Protein AF-A0A944DYG9-F1 (afdb_monomer)

Foldseek 3Di:
DVQLVVCLVVVVLLSSLLVLLVLLVVVLVVVPDPDPDSLVSLVVCCVVVLDDPVLSVLCVVLVVSNVPSVDPDPDDQDSVSSVSSVVSSVVSCCSNPPVVVVVVVVVVVVPDPDD

Secondary structure (DSSP, 8-state):
-HHHHHHHHTT-HHHHHHHHHHHHHHHHHHTT---SSHHHHHHHHHHTTSS-HHHHHHHHHTHHHHHHHHS--SSPPPHHHHHHHHHHHHHHHIIIIIIHHHHHHHHHHHHS---

Structure (mmCIF, N/CA/C/O backbone):
data_AF-A0A944DYG9-F1
#
_entry.id   AF-A0A944DYG9-F1
#
loop_
_atom_site.group_PDB
_atom_site.id
_atom_site.type_symbol
_atom_site.label_atom_id
_atom_site.label_alt_id
_atom_site.label_comp_id
_atom_site.label_asym_id
_atom_site.label_entity_id
_atom_site.label_seq_id
_atom_site.pdbx_PDB_ins_code
_atom_site.Cartn_x
_atom_site.Cartn_y
_atom_site.Cartn_z
_atom_site.occupancy
_atom_site.B_iso_or_equiv
_atom_site.auth_seq_id
_atom_site.auth_comp_id
_atom_site.auth_asym_id
_atom_site.auth_atom_id
_atom_site.pdbx_PDB_model_num
ATOM 1 N N . MET A 1 1 ? -7.110 -0.336 -6.522 1.00 90.81 1 MET A N 1
ATOM 2 C CA . MET A 1 1 ? -6.718 -1.753 -6.726 1.00 90.81 1 MET A CA 1
ATOM 3 C C . MET A 1 1 ? -7.072 -2.335 -8.092 1.00 90.81 1 MET A C 1
ATOM 5 O O . MET A 1 1 ? -6.213 -3.012 -8.633 1.00 90.81 1 MET A O 1
ATOM 9 N N . VAL A 1 2 ? -8.262 -2.102 -8.670 1.00 96.50 2 VAL A N 1
ATOM 10 C CA . VAL A 1 2 ? -8.664 -2.731 -9.956 1.00 96.50 2 VAL A CA 1
ATOM 11 C C . VAL A 1 2 ? -7.643 -2.497 -11.075 1.00 96.50 2 VAL A C 1
ATOM 13 O O . VAL A 1 2 ? -7.145 -3.452 -11.660 1.00 96.50 2 VAL A O 1
ATOM 16 N N . GLU A 1 3 ? -7.260 -1.241 -11.311 1.00 96.81 3 GLU A N 1
ATOM 17 C CA . GLU A 1 3 ? -6.258 -0.892 -12.327 1.00 96.81 3 GLU A CA 1
ATOM 18 C C . GLU A 1 3 ? -4.880 -1.503 -12.034 1.00 96.81 3 GLU A C 1
ATOM 20 O O . GLU A 1 3 ? -4.235 -2.015 -12.941 1.00 96.81 3 GLU A O 1
ATOM 25 N N . ALA A 1 4 ? -4.450 -1.528 -10.766 1.00 96.44 4 ALA A N 1
ATOM 26 C CA . ALA A 1 4 ? -3.181 -2.149 -10.384 1.00 96.44 4 ALA A CA 1
ATOM 27 C C . ALA A 1 4 ? -3.147 -3.640 -10.735 1.00 96.44 4 ALA A C 1
ATOM 29 O O . ALA A 1 4 ? -2.144 -4.132 -11.251 1.00 96.44 4 ALA A O 1
ATOM 30 N N . ARG A 1 5 ? -4.259 -4.347 -10.500 1.00 97.88 5 ARG A N 1
ATOM 31 C CA . ARG A 1 5 ? -4.375 -5.763 -10.838 1.00 97.88 5 ARG A CA 1
ATOM 32 C C . ARG A 1 5 ? -4.418 -5.987 -12.346 1.00 97.88 5 ARG A C 1
ATOM 34 O O . ARG A 1 5 ? -3.689 -6.838 -12.835 1.00 97.88 5 ARG A O 1
ATOM 41 N N . ALA A 1 6 ? -5.177 -5.173 -13.076 1.00 98.31 6 ALA A N 1
ATOM 42 C CA . ALA A 1 6 ? -5.222 -5.235 -14.534 1.00 98.31 6 ALA A CA 1
ATOM 43 C C . ALA A 1 6 ? -3.838 -5.006 -15.169 1.00 98.31 6 ALA A C 1
ATOM 45 O O . ALA A 1 6 ? -3.450 -5.741 -16.073 1.00 98.31 6 ALA A O 1
ATOM 46 N N . CYS A 1 7 ? -3.060 -4.036 -14.669 1.00 97.69 7 CYS A N 1
ATOM 47 C CA . CYS A 1 7 ? -1.677 -3.836 -15.103 1.00 97.69 7 CYS A CA 1
ATOM 48 C C . CYS A 1 7 ? -0.813 -5.069 -14.822 1.00 97.69 7 CYS A C 1
ATOM 50 O O . CYS A 1 7 ? -0.064 -5.498 -15.696 1.00 97.69 7 CYS A O 1
ATOM 52 N N . PHE A 1 8 ? -0.922 -5.649 -13.626 1.00 98.00 8 PHE A N 1
ATOM 53 C CA . PHE A 1 8 ? -0.153 -6.834 -13.253 1.00 98.00 8 PHE A CA 1
ATOM 54 C C . PHE A 1 8 ? -0.480 -8.041 -14.139 1.00 98.00 8 PHE A C 1
ATOM 56 O O . PHE A 1 8 ? 0.432 -8.678 -14.660 1.00 98.00 8 PHE A O 1
ATOM 63 N N . ASP A 1 9 ? -1.765 -8.313 -14.366 1.00 98.25 9 ASP A N 1
ATOM 64 C CA . ASP A 1 9 ? -2.228 -9.434 -15.192 1.00 98.25 9 ASP A CA 1
ATOM 65 C C . ASP A 1 9 ? -1.817 -9.264 -16.671 1.00 98.25 9 ASP A C 1
ATOM 67 O O . ASP A 1 9 ? -1.613 -10.246 -17.384 1.00 98.25 9 ASP A O 1
ATOM 71 N N . ALA A 1 10 ? -1.627 -8.019 -17.125 1.00 98.31 10 ALA A N 1
ATOM 72 C CA . ALA A 1 10 ? -1.083 -7.679 -18.441 1.00 98.31 10 ALA A CA 1
ATOM 73 C C . ALA A 1 10 ? 0.462 -7.661 -18.501 1.00 98.31 10 ALA A C 1
ATOM 75 O O . ALA A 1 10 ? 1.028 -7.261 -19.518 1.00 98.31 10 ALA A O 1
ATOM 76 N N . ASN A 1 11 ? 1.156 -8.080 -17.436 1.00 97.62 11 ASN A N 1
ATOM 77 C CA . ASN A 1 11 ? 2.617 -8.028 -17.284 1.00 97.62 11 ASN A CA 1
ATOM 78 C C . ASN A 1 11 ? 3.218 -6.604 -17.325 1.00 97.62 11 ASN A C 1
ATOM 80 O O . ASN A 1 11 ? 4.387 -6.416 -17.659 1.00 97.62 11 ASN A O 1
ATOM 84 N N . LEU A 1 12 ? 2.434 -5.584 -16.968 1.00 95.62 12 LEU A N 1
ATOM 85 C CA . LEU A 1 12 ? 2.849 -4.179 -16.885 1.00 95.62 12 LEU A CA 1
ATOM 86 C C . LEU A 1 12 ? 3.253 -3.830 -15.443 1.00 95.62 12 LEU A C 1
ATOM 88 O O . LEU A 1 12 ? 2.606 -3.023 -14.775 1.00 95.62 12 LEU A O 1
ATOM 92 N N . TYR A 1 13 ? 4.317 -4.457 -14.943 1.00 94.44 13 TYR A N 1
ATOM 93 C CA . TYR A 1 13 ? 4.697 -4.432 -13.521 1.00 94.44 13 TYR A CA 1
ATOM 94 C C . TYR A 1 13 ? 5.021 -3.035 -12.981 1.00 94.44 13 TYR A C 1
ATOM 96 O O . TYR A 1 13 ? 4.544 -2.657 -11.911 1.00 94.44 13 TYR A O 1
ATOM 104 N N . THR A 1 14 ? 5.745 -2.223 -13.753 1.00 92.19 14 THR A N 1
ATOM 105 C CA . THR A 1 14 ? 6.025 -0.824 -13.402 1.00 92.19 14 THR A CA 1
ATOM 106 C C . THR A 1 14 ? 4.730 -0.022 -13.240 1.00 92.19 14 THR A C 1
ATOM 108 O O . THR A 1 14 ? 4.557 0.695 -12.256 1.00 92.19 14 THR A O 1
ATOM 111 N N . ALA A 1 15 ? 3.770 -0.197 -14.156 1.00 93.19 15 ALA A N 1
ATOM 112 C CA . ALA A 1 15 ? 2.465 0.456 -14.063 1.00 93.19 15 ALA A CA 1
ATOM 113 C C . ALA A 1 15 ? 1.647 -0.077 -12.874 1.00 93.19 15 ALA A C 1
ATOM 115 O O . ALA A 1 15 ? 1.017 0.706 -12.163 1.00 93.19 15 ALA A O 1
ATOM 116 N N . ALA A 1 16 ? 1.705 -1.384 -12.599 1.00 94.88 16 ALA A N 1
ATOM 117 C CA . ALA A 1 16 ? 1.054 -1.983 -11.437 1.00 94.88 16 ALA A CA 1
ATOM 118 C C . ALA A 1 16 ? 1.553 -1.356 -10.123 1.00 94.88 16 ALA A C 1
ATOM 120 O O . ALA A 1 16 ? 0.735 -0.963 -9.289 1.00 94.88 16 ALA A O 1
ATOM 121 N N . ALA A 1 17 ? 2.869 -1.166 -9.971 1.00 92.38 17 ALA A N 1
ATOM 122 C CA . ALA A 1 17 ? 3.463 -0.505 -8.806 1.00 92.38 17 ALA A CA 1
ATOM 123 C C . ALA A 1 17 ? 3.009 0.961 -8.658 1.00 92.38 17 ALA A C 1
ATOM 125 O O . ALA A 1 17 ? 2.682 1.405 -7.553 1.00 92.38 17 ALA A O 1
ATOM 126 N N . VAL A 1 18 ? 2.901 1.709 -9.764 1.00 91.94 18 VAL A N 1
ATOM 127 C CA . VAL A 1 18 ? 2.343 3.076 -9.754 1.00 91.94 18 VAL A CA 1
ATOM 128 C C . VAL A 1 18 ? 0.887 3.075 -9.293 1.00 91.94 18 VAL A C 1
ATOM 130 O O . VAL A 1 18 ? 0.493 3.895 -8.460 1.00 91.94 18 VAL A O 1
ATOM 133 N N . MET A 1 19 ? 0.077 2.139 -9.784 1.00 95.19 19 MET A N 1
ATOM 134 C CA . MET A 1 19 ? -1.335 2.054 -9.413 1.00 95.19 19 MET A CA 1
ATOM 135 C C . MET A 1 19 ? -1.550 1.581 -7.969 1.00 95.19 19 MET A C 1
ATOM 137 O O . MET A 1 19 ? -2.503 2.023 -7.314 1.00 95.19 19 MET A O 1
ATOM 141 N N . VAL A 1 20 ? -0.649 0.751 -7.434 1.00 94.75 20 VAL A N 1
ATOM 142 C CA . VAL A 1 20 ? -0.571 0.454 -5.995 1.00 94.75 20 VAL A CA 1
ATOM 143 C C . VAL A 1 20 ? -0.307 1.736 -5.207 1.00 94.75 20 VAL A C 1
ATOM 145 O O . VAL A 1 20 ? -1.079 2.060 -4.304 1.00 94.75 20 VAL A O 1
ATOM 148 N N . ARG A 1 21 ? 0.719 2.511 -5.583 1.00 92.75 21 ARG A N 1
ATOM 149 C CA . ARG A 1 21 ? 1.063 3.779 -4.920 1.00 92.75 21 ARG A CA 1
ATOM 150 C C . ARG A 1 21 ? -0.136 4.730 -4.875 1.00 92.75 21 ARG A C 1
ATOM 152 O O . ARG A 1 21 ? -0.470 5.219 -3.800 1.00 92.75 21 ARG A O 1
ATOM 159 N N . ARG A 1 22 ? -0.837 4.916 -6.001 1.00 93.00 22 ARG A N 1
ATOM 160 C CA . ARG A 1 22 ? -2.051 5.756 -6.072 1.00 93.00 22 ARG A CA 1
ATOM 161 C C . ARG A 1 22 ? -3.186 5.244 -5.188 1.00 93.00 22 ARG A C 1
ATOM 163 O O . ARG A 1 22 ? -3.890 6.039 -4.573 1.00 93.00 22 ARG A O 1
ATOM 170 N N . THR A 1 23 ? -3.362 3.925 -5.116 1.00 95.25 23 THR A N 1
ATOM 171 C CA . THR A 1 23 ? -4.363 3.315 -4.231 1.00 95.25 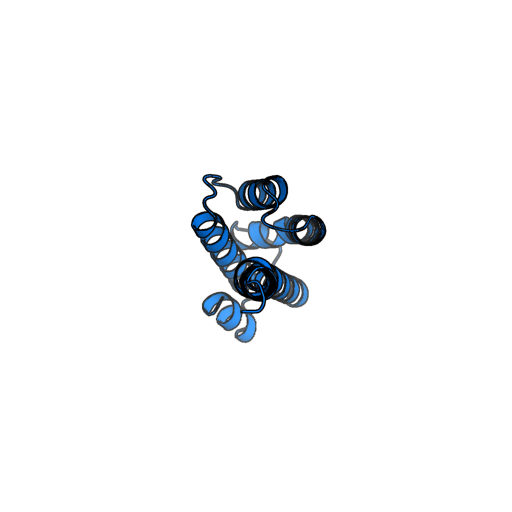23 THR A CA 1
ATOM 172 C C . THR A 1 23 ? -4.062 3.647 -2.767 1.00 95.25 23 THR A C 1
ATOM 174 O O . THR A 1 23 ? -4.961 4.060 -2.038 1.00 95.25 23 THR A O 1
ATOM 177 N N . LEU A 1 24 ? -2.803 3.510 -2.344 1.00 94.56 24 LEU A N 1
ATOM 178 C CA . LEU A 1 24 ? -2.395 3.802 -0.969 1.00 94.56 24 LEU A CA 1
ATOM 179 C C . LEU A 1 24 ? -2.470 5.297 -0.636 1.00 94.56 24 LEU A C 1
ATOM 181 O O . LEU A 1 24 ? -2.839 5.648 0.478 1.00 94.56 24 LEU A O 1
ATOM 185 N N . GLU A 1 25 ? -2.176 6.184 -1.589 1.00 93.88 25 GLU A N 1
ATOM 186 C CA . GLU A 1 25 ? -2.386 7.628 -1.410 1.00 93.88 25 GLU A CA 1
ATOM 187 C C . GLU A 1 25 ? -3.863 7.952 -1.151 1.00 93.88 25 GLU A C 1
ATOM 189 O O . GLU A 1 25 ? -4.166 8.667 -0.197 1.00 93.88 25 GLU A O 1
ATOM 194 N N . GLY A 1 26 ? -4.777 7.380 -1.945 1.00 94.81 26 GLY A N 1
ATOM 195 C CA . GLY A 1 26 ? -6.222 7.535 -1.743 1.00 94.81 26 GLY A CA 1
ATOM 196 C C . GLY A 1 26 ? -6.676 7.031 -0.373 1.00 94.81 26 GLY A C 1
ATOM 197 O O . GLY A 1 26 ? -7.329 7.766 0.362 1.00 94.81 26 GLY A O 1
ATOM 198 N N . MET A 1 27 ? -6.237 5.829 0.013 1.00 96.00 27 MET A N 1
ATOM 199 C CA . MET A 1 27 ? -6.490 5.266 1.343 1.00 96.00 27 MET A CA 1
ATOM 200 C C . MET A 1 27 ? -6.023 6.213 2.454 1.00 96.00 27 MET A C 1
ATOM 202 O O . MET A 1 27 ? -6.774 6.493 3.383 1.00 96.00 27 MET A O 1
ATOM 206 N N . CYS A 1 28 ? -4.798 6.737 2.380 1.00 95.75 28 CYS A N 1
ATOM 207 C CA . CYS A 1 28 ? -4.302 7.624 3.426 1.00 95.75 28 CYS A CA 1
ATOM 208 C C . CYS A 1 28 ? -5.103 8.936 3.507 1.00 95.75 28 CYS A C 1
ATOM 210 O O . CYS A 1 28 ? -5.351 9.419 4.615 1.00 95.75 28 CYS A O 1
ATOM 212 N N . ILE A 1 29 ? -5.525 9.499 2.365 1.00 95.62 29 ILE A N 1
ATOM 213 C CA . ILE A 1 29 ? -6.387 10.694 2.308 1.00 95.62 29 ILE A CA 1
ATOM 214 C C . ILE A 1 29 ? -7.740 10.414 2.969 1.00 95.62 29 ILE A C 1
ATOM 216 O O . ILE A 1 29 ? -8.187 11.211 3.791 1.00 95.62 29 ILE A O 1
ATOM 220 N N . GLU A 1 30 ? -8.366 9.273 2.677 1.00 96.38 30 GLU A N 1
ATOM 221 C CA . GLU A 1 30 ? -9.615 8.851 3.330 1.00 96.38 30 GLU A CA 1
ATOM 222 C C . GLU A 1 30 ? -9.442 8.666 4.843 1.00 96.38 30 GLU A C 1
ATOM 224 O O . GLU A 1 30 ? -10.343 8.969 5.622 1.00 96.38 30 GLU A O 1
ATOM 229 N N . GLN A 1 31 ? -8.254 8.239 5.276 1.00 95.88 31 GLN A N 1
ATOM 230 C CA . GLN A 1 31 ? -7.888 8.162 6.689 1.00 95.88 31 GLN A CA 1
ATOM 231 C C . GLN A 1 31 ? -7.521 9.519 7.318 1.00 95.88 31 GLN A C 1
ATOM 233 O O . GLN A 1 31 ? -7.169 9.562 8.501 1.00 95.88 31 GLN A O 1
ATOM 238 N N . GLY A 1 32 ? -7.645 10.623 6.580 1.00 95.00 32 GLY A N 1
ATOM 239 C CA . GLY A 1 32 ? -7.498 11.987 7.087 1.00 95.00 32 GLY A CA 1
ATOM 240 C C . GLY A 1 32 ? -6.067 12.525 7.100 1.00 95.00 32 GLY A C 1
ATOM 241 O O . GLY A 1 32 ? -5.824 13.546 7.743 1.00 95.00 32 GLY A O 1
ATOM 242 N N . THR A 1 33 ? -5.113 11.878 6.417 1.00 94.81 33 THR A N 1
ATOM 243 C CA . THR A 1 33 ? -3.763 12.449 6.280 1.00 94.81 33 THR A CA 1
ATOM 244 C C . THR A 1 33 ? -3.792 13.726 5.440 1.00 94.81 33 THR A C 1
ATOM 246 O O . THR A 1 33 ? -4.531 13.834 4.461 1.00 94.81 33 THR A O 1
ATOM 249 N N . GLN A 1 34 ? -2.910 14.670 5.763 1.00 91.94 34 GLN A N 1
ATOM 250 C CA . GLN A 1 34 ? -2.628 15.835 4.910 1.00 91.94 34 GLN A CA 1
ATOM 251 C C . GLN A 1 34 ? -1.219 15.785 4.300 1.00 91.94 34 GLN A C 1
ATOM 253 O O . GLN A 1 34 ? -0.757 16.750 3.682 1.00 91.94 34 GLN A O 1
ATOM 258 N N . LYS A 1 35 ? -0.490 14.678 4.488 1.00 93.12 35 LYS A N 1
ATOM 259 C CA . LYS A 1 35 ? 0.876 14.545 3.979 1.00 93.12 35 LYS A CA 1
ATOM 260 C C . LYS A 1 35 ? 0.855 14.303 2.474 1.00 93.12 35 LYS A C 1
ATOM 262 O O . LYS A 1 35 ? 0.148 13.436 1.975 1.00 93.12 35 LYS A O 1
ATOM 267 N N . LYS A 1 36 ? 1.699 15.043 1.751 1.00 87.12 36 LYS A N 1
ATOM 268 C CA . LYS A 1 36 ? 1.846 14.902 0.293 1.00 87.12 36 LYS A CA 1
ATOM 269 C C . LYS A 1 36 ? 2.629 13.653 -0.106 1.00 87.12 36 LYS A C 1
ATOM 271 O O . LYS A 1 36 ? 2.377 13.075 -1.154 1.00 87.12 36 L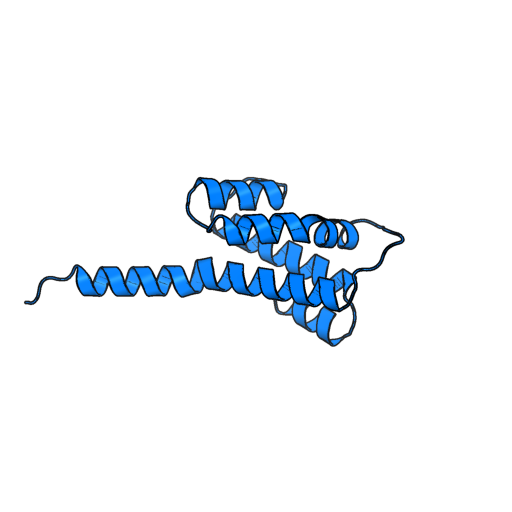YS A O 1
ATOM 276 N N . ALA A 1 37 ? 3.618 13.262 0.696 1.00 90.25 37 ALA A N 1
ATOM 277 C CA . ALA A 1 37 ? 4.427 12.085 0.417 1.00 90.25 37 ALA A CA 1
ATOM 278 C C . ALA A 1 37 ? 3.792 10.850 1.062 1.00 90.25 37 ALA A C 1
ATOM 280 O O . ALA A 1 37 ? 3.625 10.824 2.281 1.00 90.25 37 ALA A O 1
ATOM 281 N N . LEU A 1 38 ? 3.534 9.803 0.268 1.00 91.06 38 LEU A N 1
ATOM 282 C CA . LEU A 1 38 ? 2.922 8.556 0.746 1.00 91.06 38 LEU A CA 1
ATOM 283 C C . LEU A 1 38 ? 3.617 7.989 1.994 1.00 91.06 38 LEU A C 1
ATOM 285 O O . LEU A 1 38 ? 2.961 7.583 2.944 1.00 91.06 38 LEU A O 1
ATOM 289 N N . PHE A 1 39 ? 4.948 8.014 2.027 1.00 91.75 39 PHE A N 1
ATOM 290 C CA . PHE A 1 39 ? 5.699 7.548 3.192 1.00 91.75 39 PHE A CA 1
ATOM 291 C C . PHE A 1 39 ? 5.374 8.331 4.470 1.00 91.75 39 PHE A C 1
ATOM 293 O O . PHE A 1 39 ? 5.185 7.734 5.523 1.00 91.75 39 PHE A O 1
ATOM 300 N N . GLN A 1 40 ? 5.295 9.662 4.379 1.00 94.44 40 GLN A N 1
ATOM 301 C CA . GLN A 1 40 ? 4.954 10.507 5.525 1.00 94.44 40 GLN A CA 1
ATOM 302 C C . GLN A 1 40 ? 3.502 10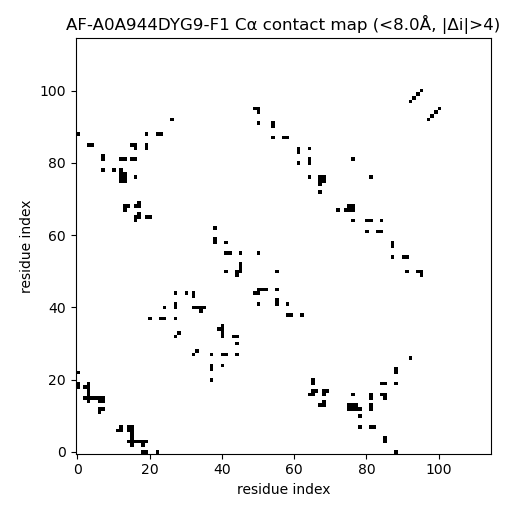.284 5.957 1.00 94.44 40 GLN A C 1
ATOM 304 O O . GLN A 1 40 ? 3.219 10.293 7.149 1.00 94.44 40 GLN A O 1
ATOM 309 N N . ALA A 1 41 ? 2.602 10.061 4.998 1.00 95.44 41 ALA A N 1
ATOM 310 C CA . ALA A 1 41 ? 1.214 9.708 5.267 1.00 95.44 41 ALA A CA 1
ATOM 311 C C . ALA A 1 41 ? 1.103 8.375 6.024 1.00 95.44 41 ALA A C 1
ATOM 313 O O . ALA A 1 41 ? 0.465 8.316 7.068 1.00 95.44 41 ALA A O 1
ATOM 314 N N . LEU A 1 42 ? 1.779 7.320 5.559 1.00 95.62 42 LEU A N 1
ATOM 315 C CA . LEU A 1 42 ? 1.795 6.019 6.240 1.00 95.62 42 LEU A CA 1
ATOM 316 C C . LEU A 1 42 ? 2.442 6.103 7.629 1.00 95.62 42 LEU A C 1
ATOM 318 O O . LEU A 1 42 ? 1.966 5.470 8.567 1.00 95.62 42 LEU A O 1
ATOM 322 N N . GLN A 1 43 ? 3.492 6.915 7.776 1.00 95.75 43 GLN A N 1
ATOM 323 C CA . GLN A 1 43 ? 4.098 7.207 9.074 1.00 95.75 43 GLN A CA 1
ATOM 324 C C . GLN A 1 43 ? 3.088 7.858 10.023 1.00 95.75 43 GLN A C 1
ATOM 326 O O . GLN A 1 43 ? 2.953 7.397 11.148 1.00 95.75 43 GLN A O 1
ATOM 331 N N . GLU A 1 44 ? 2.342 8.865 9.567 1.00 96.69 44 GLU A N 1
ATOM 332 C CA . GLU A 1 44 ? 1.303 9.519 10.369 1.00 96.69 44 GLU A CA 1
ATOM 333 C C . GLU A 1 44 ? 0.181 8.548 10.762 1.00 96.69 44 GLU A C 1
ATOM 335 O O . GLU A 1 44 ? -0.276 8.572 11.901 1.00 96.69 44 GLU A O 1
ATOM 340 N N . LEU A 1 45 ? -0.238 7.648 9.864 1.00 96.50 45 LEU A N 1
ATOM 341 C CA . LEU A 1 45 ? -1.209 6.607 10.215 1.00 96.50 45 LEU A CA 1
ATOM 342 C C . LEU A 1 45 ? -0.677 5.679 11.313 1.00 96.50 45 LEU A C 1
ATOM 344 O O . LEU A 1 45 ? -1.416 5.354 12.238 1.00 96.50 45 LEU A O 1
ATOM 348 N N . ARG A 1 46 ? 0.594 5.278 11.240 1.00 96.62 46 ARG A N 1
ATOM 349 C CA . ARG A 1 46 ? 1.242 4.427 12.248 1.00 96.62 46 ARG A CA 1
ATOM 350 C C . ARG A 1 46 ? 1.396 5.154 13.582 1.00 96.62 46 ARG A C 1
ATOM 352 O O . ARG A 1 46 ? 1.060 4.595 14.619 1.00 96.62 46 ARG A O 1
ATOM 359 N N . ASP A 1 47 ? 1.839 6.408 13.557 1.00 96.50 47 ASP A N 1
ATOM 360 C CA . ASP A 1 47 ? 2.007 7.245 14.753 1.00 96.50 47 ASP A CA 1
ATOM 361 C C . ASP A 1 47 ? 0.657 7.501 15.457 1.00 96.50 47 ASP A C 1
ATOM 363 O O . ASP A 1 47 ? 0.596 7.563 16.683 1.00 96.50 47 ASP A O 1
ATOM 367 N N . ASN A 1 48 ? -0.438 7.563 14.692 1.00 95.12 48 ASN A N 1
ATOM 368 C CA . ASN A 1 48 ? -1.807 7.682 15.204 1.00 95.12 48 ASN A CA 1
ATOM 369 C C . ASN A 1 48 ? -2.466 6.329 15.548 1.00 95.12 48 ASN A C 1
ATOM 371 O O . ASN A 1 48 ? -3.665 6.292 15.823 1.00 95.12 48 ASN A O 1
ATOM 375 N N . GLY A 1 49 ? -1.728 5.215 15.489 1.00 93.69 49 GLY A N 1
ATOM 376 C CA . GLY A 1 49 ? -2.237 3.877 15.809 1.00 93.69 49 GLY A CA 1
ATOM 377 C C . GLY A 1 49 ? -3.252 3.310 14.809 1.00 93.69 49 GLY A C 1
ATOM 378 O O . GLY A 1 49 ? -3.944 2.346 15.120 1.00 93.69 49 GLY A O 1
ATOM 379 N N . LYS A 1 50 ? -3.364 3.891 13.607 1.00 94.75 50 LYS A N 1
ATOM 380 C CA . LYS A 1 50 ? -4.275 3.422 12.548 1.00 94.75 50 LYS A CA 1
ATOM 381 C C . LYS A 1 50 ? -3.723 2.249 11.740 1.00 94.75 50 LYS A C 1
ATOM 383 O O . LYS A 1 50 ? -4.498 1.550 11.095 1.00 94.75 50 LYS A O 1
ATOM 388 N N . ILE A 1 51 ? -2.406 2.045 11.742 1.00 95.38 51 ILE A N 1
ATOM 389 C CA . ILE A 1 51 ? -1.750 0.860 11.172 1.00 95.38 51 ILE A 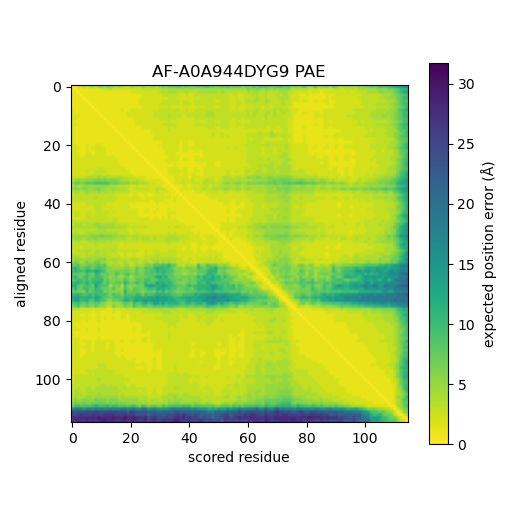CA 1
ATOM 390 C C . ILE A 1 51 ? -0.644 0.366 12.104 1.00 95.38 51 ILE A C 1
ATOM 392 O O . ILE A 1 51 ? -0.042 1.146 12.840 1.00 95.38 51 ILE A O 1
ATOM 396 N N . GLU A 1 52 ? -0.346 -0.928 12.026 1.00 92.81 52 GLU A N 1
ATOM 397 C CA . GLU A 1 52 ? 0.690 -1.572 12.837 1.00 92.81 52 GLU A CA 1
ATOM 398 C C . GLU A 1 52 ? 2.112 -1.304 12.329 1.00 92.81 52 GLU A C 1
ATOM 400 O O . GLU A 1 52 ? 2.351 -1.156 11.126 1.00 92.81 52 GLU A O 1
ATOM 405 N N . GLY A 1 53 ? 3.086 -1.353 13.245 1.00 93.44 53 GLY A N 1
ATOM 406 C CA . GLY A 1 53 ? 4.504 -1.133 12.933 1.00 93.44 53 GLY A CA 1
ATOM 407 C C . GLY A 1 53 ? 5.026 -2.038 11.813 1.00 93.44 53 GLY A C 1
ATOM 408 O O . GLY A 1 53 ? 5.639 -1.554 10.870 1.00 93.44 53 GLY A O 1
ATOM 409 N N . ARG A 1 54 ? 4.673 -3.330 11.829 1.00 93.31 54 ARG A N 1
ATOM 410 C CA . ARG A 1 54 ? 5.110 -4.284 10.795 1.00 93.31 54 ARG A CA 1
ATOM 411 C C . ARG A 1 54 ? 4.568 -3.958 9.397 1.00 93.31 54 ARG A C 1
ATOM 413 O O . ARG A 1 54 ? 5.264 -4.185 8.412 1.00 93.31 54 ARG A O 1
ATOM 420 N N . LEU A 1 55 ? 3.342 -3.433 9.301 1.00 94.44 55 LEU A N 1
ATOM 421 C CA . LEU A 1 55 ? 2.771 -2.994 8.020 1.00 94.44 55 LEU A CA 1
ATOM 422 C C . LEU A 1 55 ? 3.496 -1.749 7.502 1.00 94.44 55 LEU A C 1
ATOM 424 O O . LEU A 1 55 ? 3.761 -1.641 6.306 1.00 94.44 55 LEU A O 1
ATOM 428 N N . PHE A 1 56 ? 3.858 -0.832 8.402 1.00 95.00 56 PHE A N 1
ATOM 429 C CA . PHE A 1 56 ? 4.667 0.329 8.050 1.00 95.00 56 PHE A CA 1
ATOM 430 C C . PHE A 1 56 ? 6.079 -0.059 7.587 1.00 95.00 56 PHE A C 1
ATOM 432 O O . PHE A 1 56 ? 6.535 0.447 6.563 1.00 95.00 56 PHE A O 1
ATOM 439 N N . ASP A 1 57 ? 6.752 -0.968 8.294 1.00 92.88 57 ASP A N 1
ATOM 440 C CA . ASP A 1 57 ? 8.103 -1.422 7.941 1.00 92.88 57 ASP A CA 1
ATOM 441 C C . ASP A 1 57 ? 8.118 -2.078 6.554 1.00 92.88 57 ASP A C 1
ATOM 443 O O . ASP A 1 57 ? 8.982 -1.787 5.724 1.00 92.88 57 ASP A O 1
ATOM 447 N N . TRP A 1 58 ? 7.104 -2.897 6.252 1.00 91.44 58 TRP A N 1
ATOM 448 C CA . TRP A 1 58 ? 6.937 -3.478 4.920 1.00 91.44 58 TRP A CA 1
ATOM 449 C C . TRP A 1 58 ? 6.706 -2.400 3.849 1.00 91.44 58 TRP A C 1
ATOM 451 O O . TRP A 1 58 ? 7.335 -2.425 2.790 1.00 91.44 58 TRP A O 1
ATOM 461 N N . ALA A 1 59 ? 5.882 -1.388 4.136 1.00 90.94 59 ALA A N 1
ATOM 462 C CA . ALA A 1 59 ? 5.683 -0.267 3.222 1.00 90.94 59 ALA A CA 1
ATOM 463 C C . ALA A 1 59 ? 6.943 0.581 3.000 1.00 90.94 59 ALA A C 1
ATOM 465 O O . ALA A 1 59 ? 7.148 1.109 1.905 1.00 90.94 59 ALA A O 1
ATOM 466 N N . GLN A 1 60 ? 7.810 0.697 4.008 1.00 87.00 60 GLN A N 1
ATOM 467 C CA . GLN A 1 60 ? 9.107 1.345 3.860 1.00 87.00 60 GLN A CA 1
ATOM 468 C C . GLN A 1 60 ? 10.022 0.548 2.924 1.00 87.00 60 GLN A C 1
ATOM 470 O O . GLN A 1 60 ? 10.633 1.150 2.039 1.00 87.00 60 GLN A O 1
ATOM 475 N N . ALA A 1 61 ? 10.072 -0.779 3.072 1.00 82.62 61 ALA A N 1
ATOM 476 C CA . ALA A 1 61 ? 10.882 -1.653 2.224 1.00 82.62 61 ALA A CA 1
ATOM 477 C C . ALA A 1 61 ? 10.478 -1.569 0.739 1.00 82.62 61 ALA A C 1
ATOM 479 O O . ALA A 1 61 ? 11.340 -1.536 -0.134 1.00 82.62 61 ALA A O 1
ATOM 480 N N . LEU A 1 62 ? 9.179 -1.432 0.449 1.00 77.25 62 LEU A N 1
ATOM 481 C CA . LEU A 1 62 ? 8.656 -1.351 -0.923 1.00 77.25 62 LEU A CA 1
ATOM 482 C C . LEU A 1 62 ? 8.561 0.084 -1.480 1.00 77.25 62 LEU A C 1
ATOM 484 O O . LEU A 1 62 ? 8.133 0.288 -2.619 1.00 77.25 62 LEU A O 1
ATOM 488 N N . ARG A 1 63 ? 8.986 1.107 -0.721 1.00 76.12 63 ARG A N 1
ATOM 489 C CA . ARG A 1 63 ? 8.929 2.516 -1.156 1.00 76.12 63 ARG A CA 1
ATOM 490 C C . ARG A 1 63 ? 9.711 2.761 -2.448 1.00 76.12 63 ARG A C 1
ATOM 492 O O . ARG A 1 63 ? 9.297 3.581 -3.270 1.00 76.12 63 ARG A O 1
ATOM 499 N N . VAL A 1 64 ? 10.851 2.090 -2.592 1.00 72.75 64 VAL A N 1
ATOM 500 C CA . VAL A 1 64 ? 11.747 2.249 -3.743 1.00 72.75 64 VAL A CA 1
ATOM 501 C C . VAL A 1 64 ? 11.028 1.857 -5.034 1.00 72.75 64 VAL A C 1
ATOM 503 O O . VAL A 1 64 ? 11.087 2.618 -5.993 1.00 72.75 64 VAL A O 1
ATOM 506 N N . LEU A 1 65 ? 10.225 0.791 -5.005 1.00 73.56 65 LEU A N 1
ATOM 507 C CA . LEU A 1 65 ? 9.461 0.295 -6.155 1.00 73.56 65 LEU A CA 1
ATOM 508 C C . LEU A 1 65 ? 8.416 1.303 -6.642 1.00 73.56 65 LEU A C 1
ATOM 510 O O . LEU A 1 65 ? 8.298 1.585 -7.833 1.00 73.56 65 LEU A O 1
ATOM 514 N N . GLY A 1 66 ? 7.666 1.898 -5.708 1.00 68.44 66 GLY A N 1
ATOM 515 C CA . GLY A 1 66 ? 6.671 2.918 -6.042 1.00 68.44 66 GLY A CA 1
ATOM 516 C C . GLY A 1 66 ? 7.300 4.189 -6.624 1.00 68.44 66 GLY A C 1
ATOM 517 O O . GLY A 1 66 ? 6.699 4.841 -7.476 1.00 68.44 66 GLY A O 1
ATOM 518 N N . ASN A 1 67 ? 8.512 4.536 -6.184 1.00 71.94 67 ASN A N 1
ATOM 519 C CA . ASN A 1 67 ? 9.266 5.669 -6.716 1.00 71.94 67 ASN A CA 1
ATOM 520 C C . ASN A 1 67 ? 9.894 5.359 -8.086 1.00 71.94 67 ASN A C 1
ATOM 522 O O . ASN A 1 67 ? 9.808 6.204 -8.974 1.00 71.94 67 ASN A O 1
ATOM 526 N N . GLN A 1 68 ? 10.470 4.165 -8.264 1.00 69.19 68 GLN A N 1
ATOM 527 C CA . GLN A 1 68 ? 10.998 3.669 -9.543 1.00 69.19 68 GLN A CA 1
ATOM 528 C C . GLN A 1 68 ? 9.907 3.599 -10.613 1.00 69.19 68 GLN A C 1
ATOM 530 O O . GLN A 1 68 ? 10.169 3.892 -11.770 1.00 69.19 68 GLN A O 1
ATOM 535 N N . GLY A 1 69 ? 8.671 3.253 -10.240 1.00 66.25 69 GLY A N 1
ATOM 536 C CA . GLY A 1 69 ? 7.561 3.248 -11.188 1.00 66.25 69 GLY A CA 1
ATOM 537 C C . GLY A 1 69 ? 7.068 4.639 -11.591 1.00 66.25 69 GLY A C 1
ATOM 538 O O . GLY A 1 69 ? 6.628 4.833 -12.722 1.00 66.25 69 GLY A O 1
ATOM 539 N N . ALA A 1 70 ? 7.107 5.608 -10.672 1.00 73.44 70 ALA A N 1
ATOM 540 C CA . ALA A 1 70 ? 6.540 6.942 -10.884 1.00 73.44 70 ALA A CA 1
ATOM 541 C C . ALA A 1 70 ? 7.509 7.932 -11.554 1.00 73.44 70 ALA A C 1
ATOM 543 O O . ALA A 1 70 ? 7.071 8.933 -12.122 1.00 73.44 70 ALA A O 1
ATOM 544 N N . HIS A 1 71 ? 8.811 7.669 -11.480 1.00 76.19 71 HIS A N 1
ATOM 545 C CA . HIS A 1 71 ? 9.849 8.452 -12.138 1.00 76.19 71 HIS A CA 1
ATOM 546 C C . HIS A 1 71 ? 10.495 7.628 -13.247 1.00 76.19 71 HIS A C 1
ATOM 548 O O . HIS A 1 71 ? 10.624 6.417 -13.126 1.00 76.19 71 HIS A O 1
ATOM 554 N N . PHE A 1 72 ? 10.918 8.280 -14.330 1.00 73.62 72 PHE A N 1
ATOM 555 C CA . PHE A 1 72 ? 11.682 7.592 -15.366 1.00 73.62 72 PHE A CA 1
ATOM 556 C C . PHE A 1 72 ? 12.974 7.020 -14.760 1.00 73.62 72 PHE A C 1
ATOM 558 O O . PHE A 1 72 ? 13.752 7.751 -14.146 1.00 73.62 72 PHE A O 1
ATOM 565 N N . SER A 1 73 ? 13.161 5.716 -14.923 1.00 70.81 73 SER A N 1
ATOM 566 C CA . SER A 1 73 ? 14.251 4.908 -14.381 1.00 70.81 73 SER A CA 1
ATOM 567 C C . SER A 1 73 ? 14.664 3.901 -15.453 1.00 70.81 73 SER A C 1
ATOM 569 O O . SER A 1 73 ? 13.805 3.403 -16.181 1.00 70.81 73 SER A O 1
ATOM 571 N N . GLU A 1 74 ? 15.960 3.598 -15.559 1.00 72.50 74 GLU A N 1
ATOM 572 C CA . GLU A 1 74 ? 16.441 2.504 -16.420 1.00 72.50 74 GLU A CA 1
ATOM 573 C C . GLU A 1 74 ? 16.067 1.125 -15.847 1.00 72.50 74 GLU A C 1
ATOM 575 O O . GLU A 1 74 ? 15.914 0.159 -16.592 1.00 72.50 74 GLU A O 1
ATOM 580 N N . GLU A 1 75 ? 15.864 1.039 -14.528 1.00 77.38 75 GLU A N 1
ATOM 581 C CA . GLU A 1 75 ? 15.423 -0.174 -13.841 1.00 77.38 75 GLU A CA 1
ATOM 582 C C . GLU A 1 75 ? 13.898 -0.314 -13.903 1.00 77.38 75 GLU A C 1
ATOM 584 O O . GLU A 1 75 ? 13.158 0.570 -13.457 1.00 77.38 75 GLU A O 1
ATOM 589 N N . SER A 1 76 ? 13.432 -1.446 -14.434 1.00 81.81 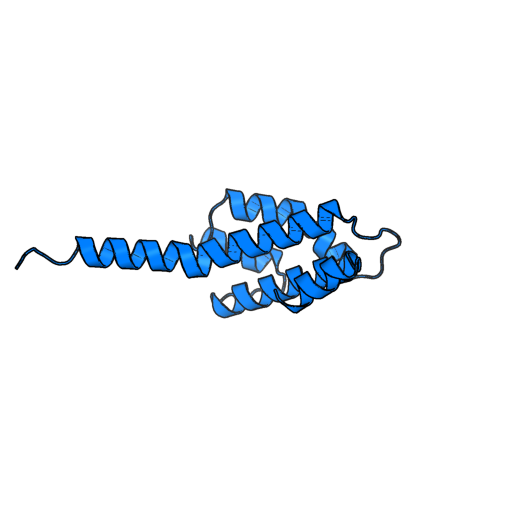76 SER A N 1
ATOM 590 C CA . SER A 1 76 ? 12.024 -1.846 -14.440 1.00 81.81 76 SER A CA 1
ATOM 591 C C . SER A 1 76 ? 11.647 -2.596 -13.165 1.00 81.81 76 SER A C 1
ATOM 593 O O . SER A 1 76 ? 12.445 -3.377 -12.651 1.00 81.81 76 SER A O 1
ATOM 595 N N . VAL A 1 77 ? 10.400 -2.455 -12.717 1.00 90.19 77 VAL A N 1
ATOM 596 C CA . VAL A 1 77 ? 9.870 -3.249 -11.598 1.00 90.19 77 VAL A CA 1
ATOM 597 C C . VAL A 1 77 ? 9.735 -4.715 -12.027 1.00 90.19 77 VAL A C 1
ATOM 599 O O . VAL A 1 77 ? 9.157 -4.996 -13.081 1.00 90.19 77 VAL A O 1
ATOM 602 N N . SER A 1 78 ? 10.261 -5.644 -11.223 1.00 93.31 78 SER A N 1
ATOM 603 C CA . SER A 1 78 ? 10.131 -7.083 -11.478 1.00 93.31 78 SER A CA 1
ATOM 604 C C . SER A 1 78 ? 8.700 -7.581 -11.232 1.00 93.31 78 SER A C 1
ATOM 606 O O . SER A 1 78 ? 7.865 -6.898 -10.630 1.00 93.31 78 SER A O 1
ATOM 608 N N . ARG A 1 79 ? 8.393 -8.798 -11.692 1.00 95.88 79 ARG A N 1
ATOM 609 C CA . ARG A 1 79 ? 7.096 -9.427 -11.414 1.00 95.88 79 ARG A CA 1
ATOM 610 C C . ARG A 1 79 ? 6.907 -9.644 -9.912 1.00 95.88 79 ARG A C 1
ATOM 612 O O . ARG A 1 79 ? 5.817 -9.414 -9.396 1.00 95.88 79 ARG A O 1
ATOM 619 N N . GLU A 1 80 ? 7.953 -10.105 -9.239 1.00 95.69 80 GLU A N 1
ATOM 620 C CA . GLU A 1 80 ? 7.983 -10.402 -7.808 1.00 95.69 80 GLU A CA 1
ATOM 621 C C . GLU A 1 80 ? 7.738 -9.128 -6.995 1.00 95.69 80 GLU A C 1
ATOM 623 O O . GLU A 1 80 ? 6.809 -9.083 -6.192 1.00 95.69 80 GLU A O 1
ATOM 628 N N . ASP A 1 81 ? 8.458 -8.054 -7.314 1.00 93.25 81 ASP A N 1
ATOM 629 C CA . ASP A 1 81 ? 8.296 -6.749 -6.671 1.00 93.25 81 ASP A CA 1
ATOM 630 C C . ASP A 1 81 ? 6.879 -6.182 -6.845 1.00 93.25 81 ASP A C 1
ATOM 632 O O . ASP A 1 81 ? 6.282 -5.638 -5.911 1.00 93.25 81 ASP A O 1
ATOM 636 N N . ALA A 1 82 ? 6.296 -6.318 -8.042 1.00 94.12 82 ALA A N 1
ATOM 637 C CA . ALA A 1 82 ? 4.925 -5.879 -8.283 1.00 94.12 82 ALA A CA 1
ATOM 638 C C . ALA A 1 82 ? 3.894 -6.736 -7.526 1.00 94.12 82 ALA A C 1
ATOM 640 O O . ALA A 1 82 ? 2.878 -6.207 -7.065 1.00 94.12 82 ALA A O 1
ATOM 641 N N . ALA A 1 83 ? 4.146 -8.038 -7.367 1.00 96.69 83 ALA A N 1
ATOM 642 C CA . ALA A 1 83 ? 3.296 -8.926 -6.578 1.00 96.69 83 ALA A CA 1
ATOM 643 C C . ALA A 1 83 ? 3.367 -8.588 -5.079 1.00 96.69 83 ALA A C 1
ATOM 645 O O . ALA A 1 83 ? 2.330 -8.547 -4.407 1.00 96.69 83 ALA A O 1
ATOM 646 N N . ASP A 1 84 ? 4.558 -8.273 -4.573 1.00 95.31 84 ASP A N 1
ATOM 647 C CA . ASP A 1 84 ? 4.765 -7.830 -3.194 1.00 95.31 84 ASP A CA 1
ATOM 648 C C . ASP A 1 84 ? 4.066 -6.491 -2.930 1.00 95.31 84 ASP A C 1
ATOM 650 O O . ASP A 1 84 ? 3.382 -6.335 -1.915 1.00 95.31 84 ASP A O 1
ATOM 654 N N . ALA A 1 85 ? 4.136 -5.548 -3.876 1.00 94.25 85 ALA A N 1
ATOM 655 C CA . ALA A 1 85 ? 3.421 -4.275 -3.793 1.00 94.25 85 ALA A CA 1
ATOM 656 C C . ALA A 1 85 ? 1.893 -4.458 -3.747 1.00 94.25 85 ALA A C 1
ATOM 658 O O . ALA A 1 85 ? 1.216 -3.824 -2.932 1.00 94.25 85 ALA A O 1
ATOM 659 N N . LEU A 1 86 ? 1.334 -5.342 -4.584 1.00 96.75 86 LEU A N 1
ATOM 660 C CA . LEU A 1 86 ? -0.093 -5.681 -4.541 1.00 96.75 86 LEU A CA 1
ATOM 661 C C . LEU A 1 86 ? -0.487 -6.299 -3.195 1.00 96.75 86 LEU A C 1
ATOM 663 O O . LEU A 1 86 ? -1.510 -5.914 -2.627 1.00 96.75 86 LEU A O 1
ATOM 667 N N . SER A 1 87 ? 0.333 -7.217 -2.683 1.00 97.19 87 SER A N 1
ATOM 668 C CA . SER A 1 87 ? 0.089 -7.913 -1.416 1.00 97.19 87 SER A CA 1
ATOM 669 C C . SER A 1 87 ? 0.116 -6.952 -0.228 1.00 97.19 87 SER A C 1
ATOM 671 O O . SER A 1 87 ? -0.760 -7.008 0.636 1.00 97.19 87 SER A O 1
ATOM 673 N N . LEU A 1 88 ? 1.067 -6.012 -0.209 1.00 95.06 88 LEU A N 1
ATOM 674 C CA . LEU A 1 88 ? 1.110 -4.946 0.790 1.00 95.06 88 LEU A CA 1
ATOM 675 C C . LEU A 1 88 ? -0.151 -4.077 0.728 1.00 95.06 88 LEU A C 1
ATOM 677 O O . LEU A 1 88 ? -0.734 -3.756 1.766 1.00 95.06 88 LEU A O 1
ATOM 681 N N . ALA A 1 89 ? -0.571 -3.682 -0.476 1.00 96.00 89 ALA A N 1
ATOM 682 C CA . ALA A 1 89 ? -1.754 -2.847 -0.641 1.00 96.00 89 ALA A CA 1
ATOM 683 C C . ALA A 1 89 ? -3.017 -3.548 -0.138 1.00 96.00 89 ALA A C 1
ATOM 685 O O . ALA A 1 89 ? -3.803 -2.952 0.594 1.00 96.00 89 ALA A O 1
ATOM 686 N N . GLU A 1 90 ? -3.183 -4.825 -0.470 1.00 97.62 90 GLU A N 1
ATOM 687 C CA . GLU A 1 90 ? -4.277 -5.642 0.042 1.00 97.62 90 GLU A CA 1
ATOM 688 C C . GLU A 1 90 ? -4.227 -5.782 1.570 1.00 97.62 90 GLU A C 1
ATOM 690 O O . GLU A 1 90 ? -5.253 -5.618 2.230 1.00 97.62 90 GLU A O 1
ATOM 695 N N . ALA A 1 91 ? -3.048 -6.014 2.153 1.00 96.94 91 ALA A N 1
ATOM 696 C CA . ALA A 1 91 ? -2.887 -6.110 3.602 1.00 96.94 91 ALA A CA 1
ATOM 697 C C . ALA A 1 91 ? -3.277 -4.807 4.320 1.00 96.94 91 ALA A C 1
ATOM 699 O O . ALA A 1 91 ? -4.013 -4.852 5.306 1.00 96.94 91 ALA A O 1
ATOM 700 N N . LEU A 1 92 ? -2.836 -3.650 3.813 1.00 96.62 92 LEU A N 1
ATOM 701 C CA . LEU A 1 92 ? -3.174 -2.336 4.374 1.00 96.62 92 LEU A CA 1
ATOM 702 C C . LEU A 1 92 ? -4.673 -2.032 4.266 1.00 96.62 92 LEU A C 1
ATOM 704 O O . LEU A 1 92 ? -5.282 -1.614 5.250 1.00 96.62 92 LEU A O 1
ATOM 708 N N . LEU A 1 93 ? -5.280 -2.287 3.102 1.00 97.00 93 LEU A N 1
ATOM 709 C CA . LEU A 1 93 ? -6.715 -2.084 2.892 1.00 97.00 93 LEU A CA 1
ATOM 710 C C . LEU A 1 93 ? -7.551 -3.015 3.780 1.00 97.00 93 LEU A C 1
ATOM 712 O O . LEU A 1 93 ? -8.504 -2.567 4.417 1.00 97.00 93 LEU A O 1
ATOM 716 N N . ASN A 1 94 ? -7.182 -4.295 3.873 1.00 97.56 94 ASN A N 1
ATOM 717 C CA . ASN A 1 94 ? -7.856 -5.243 4.757 1.00 97.56 94 ASN A CA 1
ATOM 718 C C . ASN A 1 94 ? -7.722 -4.830 6.221 1.00 97.56 94 ASN A C 1
ATOM 720 O O . ASN A 1 94 ? -8.709 -4.877 6.950 1.00 97.56 94 ASN A O 1
ATOM 724 N N . TYR A 1 95 ? -6.537 -4.393 6.648 1.00 96.62 95 TYR A N 1
ATOM 725 C CA . TYR A 1 95 ? -6.337 -3.919 8.011 1.00 96.62 95 TYR A CA 1
ATOM 726 C C . TYR A 1 95 ? -7.265 -2.743 8.326 1.00 96.62 95 TYR A C 1
ATOM 728 O O . TYR A 1 95 ? -8.092 -2.837 9.231 1.00 96.62 95 TYR A O 1
ATOM 736 N N . ILE A 1 96 ? -7.186 -1.682 7.520 1.00 96.31 96 ILE A N 1
ATOM 737 C CA . ILE A 1 96 ? -7.902 -0.429 7.761 1.00 96.31 96 ILE A CA 1
ATOM 738 C C . ILE A 1 96 ? -9.419 -0.599 7.658 1.00 96.31 96 ILE A C 1
ATOM 740 O O . ILE A 1 96 ? -10.126 -0.135 8.548 1.00 96.31 96 ILE A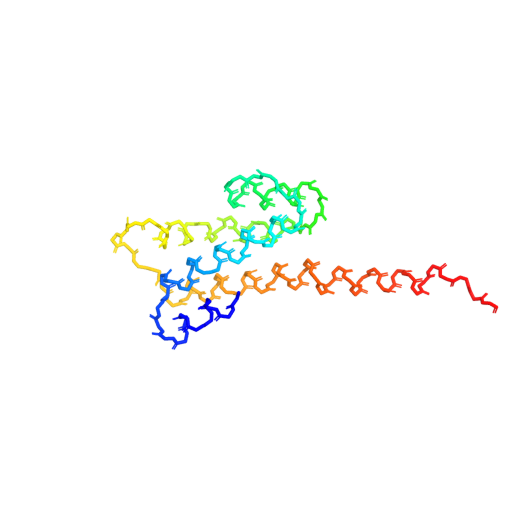 O 1
ATOM 744 N N . TYR A 1 97 ? -9.928 -1.254 6.611 1.00 96.94 97 TYR A N 1
ATOM 745 C CA . TYR A 1 97 ? -11.369 -1.265 6.332 1.00 96.94 97 TYR A CA 1
ATOM 746 C C . TYR A 1 97 ? -12.086 -2.526 6.809 1.00 96.94 97 TYR A C 1
ATOM 748 O O . TYR A 1 97 ? -13.262 -2.462 7.158 1.00 96.94 97 TYR A O 1
ATOM 756 N N . VAL A 1 98 ? -11.417 -3.682 6.821 1.00 97.38 98 VAL A N 1
ATOM 757 C CA . VAL A 1 98 ? -12.073 -4.964 7.122 1.00 97.38 98 VAL A CA 1
ATOM 758 C C . VAL A 1 98 ? -11.826 -5.377 8.565 1.00 97.38 98 VAL A C 1
ATOM 760 O O . VAL A 1 98 ? -12.770 -5.683 9.292 1.00 97.38 98 VAL A O 1
ATOM 763 N N . PHE A 1 99 ? -10.568 -5.419 8.997 1.00 96.44 99 PHE A N 1
ATOM 764 C CA . PHE A 1 99 ? -10.214 -5.917 10.322 1.00 96.44 99 PHE A CA 1
ATOM 765 C C . PHE A 1 99 ? -10.588 -4.924 11.417 1.00 96.44 99 PHE A C 1
ATOM 767 O O . PHE A 1 99 ? -11.165 -5.355 12.415 1.00 96.44 99 PHE A O 1
ATOM 774 N N . THR A 1 100 ? -10.382 -3.623 11.197 1.00 94.44 100 THR A N 1
ATOM 775 C CA . THR A 1 100 ? -10.877 -2.575 12.104 1.00 94.44 100 THR A CA 1
ATOM 776 C C . THR A 1 100 ? -12.388 -2.682 12.305 1.00 94.44 100 THR A C 1
ATOM 778 O O . THR A 1 100 ? -12.838 -2.827 13.438 1.00 94.44 100 THR A O 1
ATOM 781 N N . ALA A 1 101 ? -13.175 -2.733 11.224 1.00 96.19 101 ALA A N 1
ATOM 782 C CA . ALA A 1 101 ? -14.635 -2.823 11.315 1.00 96.19 101 ALA A CA 1
ATOM 783 C C . ALA A 1 101 ? -15.100 -4.095 12.049 1.00 96.19 101 ALA A C 1
ATOM 785 O O . ALA A 1 101 ? -15.966 -4.039 12.922 1.00 96.19 101 ALA A O 1
ATOM 786 N N . LYS A 1 102 ? -14.486 -5.249 11.752 1.00 97.44 102 LYS A N 1
ATOM 787 C CA . LYS A 1 102 ? -14.775 -6.511 12.455 1.00 97.44 102 LYS A CA 1
ATOM 788 C C . LYS A 1 102 ? -14.439 -6.437 13.944 1.00 97.44 102 LYS A C 1
ATOM 790 O O . LYS A 1 102 ? -15.165 -7.000 14.766 1.00 97.44 102 LYS A O 1
ATOM 795 N N . TYR A 1 103 ? -13.334 -5.785 14.296 1.00 94.81 103 TYR A N 1
ATOM 796 C CA . TYR A 1 103 ? -12.934 -5.602 15.685 1.00 94.81 103 TYR A CA 1
ATOM 797 C C . TYR A 1 103 ? -13.912 -4.688 16.430 1.00 94.81 103 TYR A C 1
ATOM 799 O O . TYR A 1 103 ? -14.367 -5.045 17.516 1.00 94.81 103 TYR A O 1
ATOM 807 N N . GLU A 1 104 ? -14.301 -3.564 15.831 1.00 95.00 104 GLU A N 1
ATOM 808 C CA . GLU A 1 104 ? -15.296 -2.644 16.391 1.00 95.00 104 GLU A CA 1
ATOM 809 C C . GLU A 1 104 ? -16.655 -3.326 16.588 1.00 95.00 104 GLU A C 1
ATOM 811 O O . GLU A 1 104 ? -17.244 -3.232 17.665 1.00 95.00 104 GLU A O 1
ATOM 816 N N . GLU A 1 105 ? -17.131 -4.093 15.603 1.00 96.69 105 GLU A N 1
ATOM 817 C CA . GLU A 1 105 ? -18.368 -4.874 15.721 1.00 96.69 105 GLU A CA 1
ATOM 818 C C . GLU A 1 105 ? -18.298 -5.877 16.886 1.00 96.69 105 GLU A C 1
ATOM 820 O O . GLU A 1 105 ? -19.238 -6.004 17.679 1.00 96.69 105 GLU A O 1
ATOM 825 N N . PHE A 1 106 ? -17.166 -6.574 17.027 1.00 95.88 106 PHE A N 1
ATOM 826 C CA . PHE A 1 106 ? -16.935 -7.490 18.141 1.00 95.88 106 PHE A CA 1
ATOM 827 C C . PHE A 1 106 ? -16.969 -6.771 19.497 1.00 95.88 106 PHE A C 1
ATOM 829 O O . PHE A 1 106 ? -17.628 -7.261 20.420 1.00 95.88 106 PHE A O 1
ATOM 836 N N . GLN A 1 107 ? -16.290 -5.626 19.619 1.00 95.81 107 GLN A N 1
ATOM 837 C CA . GLN A 1 107 ? -16.277 -4.819 20.842 1.00 95.81 107 GLN A CA 1
ATOM 838 C C . GLN A 1 107 ? -17.686 -4.336 21.192 1.00 95.81 107 GLN A C 1
ATOM 840 O O . GLN A 1 107 ? -18.140 -4.543 22.318 1.00 95.81 107 GLN A O 1
ATOM 845 N N . ASN A 1 108 ? -18.423 -3.805 20.215 1.00 95.44 108 ASN A N 1
ATOM 846 C CA . ASN A 1 108 ? -19.797 -3.341 20.397 1.00 95.44 108 ASN A CA 1
ATOM 847 C C . ASN A 1 108 ? -20.707 -4.465 20.907 1.00 95.44 108 ASN A C 1
ATOM 849 O O . ASN A 1 108 ? -21.426 -4.278 21.886 1.00 95.44 108 ASN A O 1
ATOM 853 N N . ARG A 1 109 ? -20.624 -5.670 20.325 1.00 95.25 109 ARG A N 1
ATOM 854 C CA . ARG A 1 109 ? -21.401 -6.832 20.793 1.00 95.25 109 ARG A CA 1
ATOM 855 C C . ARG A 1 109 ? -21.078 -7.221 22.240 1.00 95.25 109 ARG A C 1
ATOM 857 O O . ARG A 1 109 ? -21.964 -7.685 22.950 1.00 95.25 109 ARG A O 1
ATOM 864 N N . ARG A 1 110 ? -19.822 -7.073 22.672 1.00 90.94 110 ARG A N 1
ATOM 865 C CA . ARG A 1 110 ? -19.370 -7.410 24.035 1.00 90.94 110 ARG A CA 1
ATOM 866 C C . ARG A 1 110 ? -19.710 -6.335 25.071 1.00 90.94 110 ARG A C 1
ATOM 868 O O .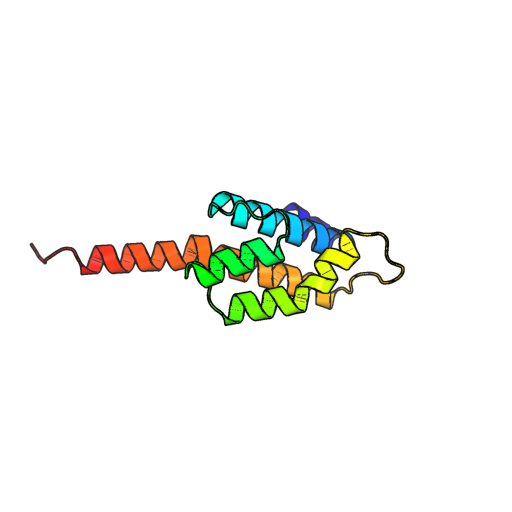 ARG A 1 110 ? -19.806 -6.670 26.246 1.00 90.94 110 ARG A O 1
ATOM 875 N N . GLN A 1 111 ? -19.871 -5.081 24.656 1.00 84.19 111 GLN A N 1
ATOM 876 C CA . GLN A 1 111 ? -20.191 -3.958 25.544 1.00 84.19 111 GLN A CA 1
ATOM 877 C C . GLN A 1 111 ? -21.691 -3.822 25.847 1.00 84.19 111 GLN A C 1
ATOM 879 O O . GLN A 1 111 ? -22.046 -3.156 26.817 1.00 84.19 111 GLN A O 1
ATOM 884 N N . VAL A 1 112 ? -22.577 -4.453 25.067 1.00 64.88 112 VAL A N 1
ATOM 885 C CA . VAL A 1 112 ? -24.018 -4.488 25.368 1.00 64.88 112 VAL A CA 1
ATOM 886 C C . VAL A 1 112 ? -24.252 -5.403 26.581 1.00 64.88 112 VAL A C 1
ATOM 888 O O . VAL A 1 112 ? -23.998 -6.606 26.472 1.00 64.88 112 VAL A O 1
ATOM 891 N N . PRO A 1 113 ? -24.734 -4.888 27.732 1.00 55.66 113 PRO A N 1
ATOM 892 C CA . PRO A 1 113 ? -25.065 -5.732 28.875 1.00 55.66 113 PRO A CA 1
ATOM 893 C C . PRO A 1 113 ? -26.158 -6.723 28.469 1.00 55.66 113 PRO A C 1
ATOM 895 O O . PRO A 1 113 ? -27.087 -6.351 27.746 1.00 55.66 113 PRO A O 1
ATOM 898 N N . ALA A 1 114 ? -26.058 -7.972 28.932 1.00 61.56 114 ALA A N 1
ATOM 899 C CA . ALA A 1 114 ? -27.156 -8.925 28.806 1.00 61.56 114 ALA A CA 1
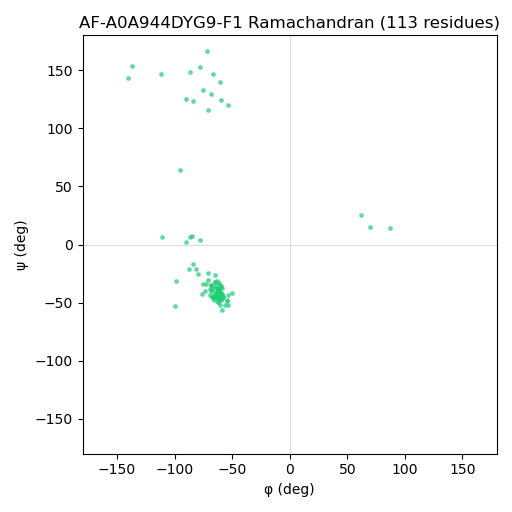ATOM 900 C C . ALA A 1 114 ? -28.420 -8.288 29.410 1.00 61.56 114 ALA A C 1
ATOM 902 O O . ALA A 1 114 ? -28.396 -7.871 30.569 1.00 61.56 114 ALA A O 1
ATOM 903 N N . ARG A 1 115 ? -29.463 -8.133 28.585 1.00 56.03 115 ARG A N 1
ATOM 904 C CA . ARG A 1 115 ? -30.785 -7.677 29.030 1.00 56.03 115 ARG A CA 1
ATOM 905 C C . ARG A 1 115 ? -31.409 -8.679 29.987 1.00 56.03 115 ARG A C 1
ATOM 907 O O . ARG A 1 115 ? -31.212 -9.892 29.753 1.00 56.03 115 ARG A O 1
#

Nearest PDB structures (foldseek):
  2hsb-assembly1_A  TM=6.746E-01  e=4.991E-02  Archaeoglobus fulgidus
  7ae6-assembly1_B  TM=5.265E-01  e=9.670E-02  Aphanizomenon flos-aquae 2012/KM1/D3
  7bxo-assembly1_C  TM=6.517E-01  e=3.076E-01  Shewanella oneidensis MR-1
  7bxo-assembly1_H  TM=5.825E-01  e=5.639E-01  Shewanella oneidensis MR-1
  1ylm-assembly1_B  TM=4.030E-01  e=3.113E+00  Bacillus subtilis subsp. subtilis str. 168

Sequence (115 aa):
MVEARACFDANLYTAAAVMVRRTLEGMCIEQGTQKKALFQALQELRDNGKIEGRLFDWAQALRVLGNQGAHFSEESVSREDAADALSLAEALLNYIYVFTAKYEEFQNRRQVPAR

pLDDT: mean 90.65, std 9.73, range [55.66, 98.31]

Solvent-accessible surface area (backbone atoms only — not comparable to full-atom values): 6265 Å² total; per-residue (Å²): 91,71,66,19,50,54,27,42,78,69,70,35,21,32,57,14,23,32,34,38,47,52,40,52,44,51,51,36,46,76,72,67,46,86,55,88,48,60,68,58,24,50,47,50,36,36,78,69,67,65,42,55,69,70,60,48,53,52,51,58,72,50,43,60,54,34,49,43,38,72,41,98,57,96,65,75,53,44,70,66,59,28,50,50,44,50,51,52,49,50,52,52,50,40,45,55,63,48,48,46,51,54,49,51,54,52,49,53,65,69,68,54,74,87,126

Mean predicted aligned error: 4.4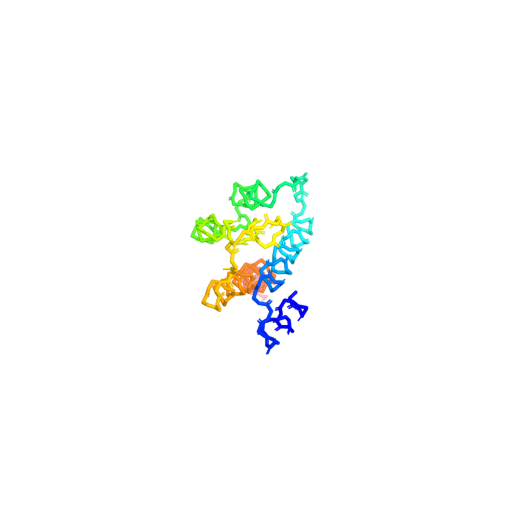4 Å

Radius of gyration: 16.25 Å; Cα contacts (8 Å, |Δi|>4): 119; chains: 1; bounding box: 47×26×48 Å